Protein 7DVR (pdb70)

Nearest PDB structures (foldseek):
  7dvr-assembly1_A-2  TM=1.007E+00  e=1.421E-24  Streptococcus agalactiae NEM316
  7dvt-assembly1_A  TM=1.001E+00  e=1.467E-23  Streptococcus agalactiae NEM316
  7dvs-assembly1_B  TM=8.324E-01  e=2.933E-20  Streptococcus agalactiae
  7dvs-assembly2_C  TM=9.451E-01  e=3.632E-17  Streptococcus agalactiae
  4ld5-assembly1_A  TM=6.103E-01  e=3.915E-07  Staphylococcus aureus

B-factor: mean 53.98, std 13.04, range [33.13, 118.55]

Foldseek 3Di:
DPPVVVVVVVVVVVVVVVCQVLCVVLVLPPLPPLLVVVLLVCLVCVVDWAWLVNSCVVVVHDSVVSVVVVVVCVVVVQWDWDADPVDRVTIIIHGDPVVNVSNVSVVVSVVVVCCVVCPPHDPVNVVVVVVVVVVVCCVPQPVNPPD

Solvent-accessible surface area: 11282 Å² total; per-residue (Å²): 203,142,81,86,119,119,108,54,152,114,122,92,92,108,85,106,128,77,52,70,170,32,4,95,144,75,87,0,69,99,0,59,39,71,10,0,99,0,0,18,64,19,83,120,69,110,107,138,85,4,9,28,133,49,0,31,102,50,36,165,54,64,149,72,78,0,51,88,5,3,120,113,0,73,150,52,27,5,4,38,42,73,44,14,194,133,60,157,202,52,67,64,2,90,26,40,140,74,0,100,81,22,0,56,57,12,67,86,1,64,110,98,10,86,79,70,68,79,76,84,79,76,187,102,87,55,126,60,75,140,127,76,104,155,64,100,29,98,97,155,32,136,170,102,71,123,139

Structure (mmCIF, N/CA/C/O backbone):
data_7DVR
#
_entry.id   7DVR
#
_cell.length_a   68.899
_cell.length_b   32.149
_cell.length_c   76.654
_cell.angle_alpha   90.000
_cell.angle_beta   95.070
_cell.angle_gamma   90.000
#
_symmetry.space_group_name_H-M   'C 1 2 1'
#
loop_
_entity.id
_entity.type
_entity.pdbx_description
1 polymer 'HTH marR-type domain-containing protein'
2 non-polymer 'PROTOPORPHYRIN IX CONTAINING FE'
3 non-polymer 'COBALT (II) ION'
4 water water
#
loop_
_atom_site.group_PDB
_atom_site.id
_atom_site.type_symbol
_atom_site.label_atom_id
_atom_site.label_alt_id
_atom_site.label_comp_id
_atom_site.label_asym_id
_atom_site.label_entity_id
_atom_site.label_seq_id
_atom_site.pdbx_PDB_ins_code
_atom_site.Cartn_x
_atom_site.Cartn_y
_atom_site.Cartn_z
_atom_site.occupancy
_atom_site.B_iso_or_equiv
_atom_site.auth_seq_id
_atom_site.auth_comp_id
_atom_site.auth_asym_id
_atom_site.auth_atom_id
_atom_site.pdbx_PDB_model_num
ATOM 1 N N . MET A 1 1 ? 27.158 15.544 88.685 1.00 55.52 1 MET A N 1
ATOM 2 C CA . MET A 1 1 ? 25.833 15.229 89.114 1.00 56.28 1 MET A CA 1
ATOM 3 C C . MET A 1 1 ? 25.740 13.728 89.431 1.00 52.79 1 MET A C 1
ATOM 4 O O . MET A 1 1 ? 26.385 12.882 88.773 1.00 49.87 1 MET A O 1
ATOM 9 N N . GLU A 1 2 ? 24.856 13.397 90.348 1.00 56.42 2 GLU A N 1
ATOM 10 C CA . GLU A 1 2 ? 24.654 11.997 90.763 1.00 57.49 2 GLU A CA 1
ATOM 11 C C . GLU A 1 2 ? 24.407 11.096 89.542 1.00 53.66 2 GLU A C 1
ATOM 12 O O . GLU A 1 2 ? 23.747 11.503 88.603 1.00 50.22 2 GLU A O 1
ATOM 18 N N . ASN A 1 3 ? 24.930 9.879 89.589 1.00 50.96 3 ASN A N 1
ATOM 19 C CA . ASN A 1 3 ? 24.736 8.842 88.541 1.00 49.73 3 ASN A CA 1
ATOM 20 C C . ASN A 1 3 ? 25.087 9.425 87.168 1.00 47.27 3 ASN A C 1
ATOM 21 O O . ASN A 1 3 ? 24.290 9.410 86.232 1.00 42.97 3 ASN A O 1
ATOM 26 N N . PRO A 1 4 ? 26.317 9.954 87.041 1.00 45.35 4 PRO A N 1
ATOM 27 C CA . PRO A 1 4 ? 26.828 10.582 85.816 1.00 45.33 4 PRO A CA 1
ATOM 28 C C . PRO A 1 4 ? 26.851 9.686 84.572 1.00 42.55 4 PRO A C 1
ATOM 29 O O . PRO A 1 4 ? 26.406 10.099 83.496 1.00 41.61 4 PRO A O 1
ATOM 33 N N . LEU A 1 5 ? 27.326 8.449 84.760 1.00 42.26 5 LEU A N 1
ATOM 34 C CA . LEU A 1 5 ? 27.570 7.448 83.676 1.00 42.58 5 LEU A CA 1
ATOM 35 C C . LEU A 1 5 ? 26.216 6.899 83.177 1.00 43.10 5 LEU A C 1
ATOM 36 O O . LEU A 1 5 ? 25.994 6.750 81.924 1.00 40.85 5 LEU A O 1
ATOM 41 N N . GLN A 1 6 ? 25.305 6.633 84.106 1.00 44.18 6 GLN A N 1
ATOM 42 C CA . GLN A 1 6 ? 23.988 6.074 83.743 1.00 46.90 6 GLN A CA 1
AT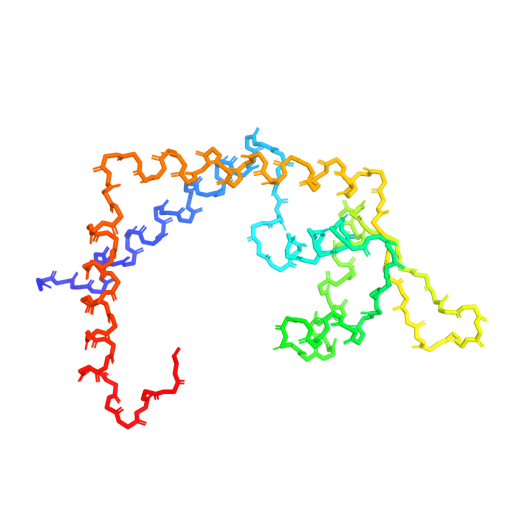OM 43 C C . GLN A 1 6 ? 23.235 7.149 82.962 1.00 44.42 6 GLN A C 1
ATOM 44 O O . GLN A 1 6 ? 22.704 6.848 81.932 1.00 44.28 6 GLN A O 1
ATOM 50 N N . LYS A 1 7 ? 23.256 8.395 83.411 1.00 42.65 7 LYS A N 1
ATOM 51 C CA . LYS A 1 7 ? 22.523 9.451 82.710 1.00 42.48 7 LYS A CA 1
ATOM 52 C C . LYS A 1 7 ? 23.084 9.669 81.312 1.00 39.49 7 LYS A C 1
ATOM 53 O O . LYS A 1 7 ? 22.300 9.734 80.366 1.00 39.90 7 LYS A O 1
ATOM 59 N N . ALA A 1 8 ? 24.415 9.723 81.169 1.00 38.45 8 ALA A N 1
ATOM 60 C CA . ALA A 1 8 ? 25.055 9.916 79.847 1.00 37.31 8 ALA A CA 1
ATOM 61 C C . ALA A 1 8 ? 24.710 8.752 78.919 1.00 35.97 8 ALA A C 1
ATOM 62 O O . ALA A 1 8 ? 24.416 8.960 77.733 1.00 36.81 8 ALA A O 1
ATOM 64 N N . ARG A 1 9 ? 24.760 7.545 79.416 1.00 37.11 9 ARG A N 1
ATOM 65 C CA A ARG A 1 9 ? 24.504 6.353 78.566 0.70 36.97 9 ARG A CA 1
ATOM 66 C CA B ARG A 1 9 ? 24.524 6.344 78.567 0.30 38.31 9 ARG A CA 1
ATOM 67 C C . ARG A 1 9 ? 23.049 6.287 78.117 1.00 39.42 9 ARG A C 1
ATOM 68 O O . ARG A 1 9 ? 22.811 5.962 76.932 1.00 41.12 9 ARG A O 1
ATOM 83 N N . ILE A 1 10 ? 22.121 6.560 79.032 1.00 40.57 10 ILE A N 1
ATOM 84 C CA . ILE A 1 10 ? 20.667 6.668 78.700 1.00 45.04 10 ILE A CA 1
ATOM 85 C C . ILE A 1 10 ? 20.489 7.683 77.560 1.00 45.28 10 ILE A C 1
ATOM 86 O O . ILE A 1 10 ? 19.783 7.387 76.582 1.00 49.99 10 ILE A O 1
ATOM 91 N N . LEU A 1 11 ? 21.142 8.819 77.596 1.00 42.93 11 LEU A N 1
ATOM 92 C CA . LEU A 1 11 ? 21.043 9.793 76.477 1.00 44.74 11 LEU A CA 1
ATOM 93 C C . LEU A 1 11 ? 21.630 9.253 75.154 1.00 43.61 11 LEU A C 1
ATOM 94 O O . LEU A 1 11 ? 21.057 9.464 74.067 1.00 42.85 11 LEU A O 1
ATOM 99 N N . VAL A 1 12 ? 22.829 8.687 75.161 1.00 39.55 12 VAL A N 1
ATOM 100 C CA . VAL A 1 12 ? 23.412 8.173 73.897 1.00 38.87 12 VAL A CA 1
ATOM 101 C C . VAL A 1 12 ? 22.523 7.034 73.322 1.00 38.01 12 VAL A C 1
ATOM 102 O O . VAL A 1 12 ? 22.247 6.994 72.067 1.00 38.32 12 VAL A O 1
ATOM 106 N N . ASN A 1 13 ? 21.998 6.164 74.180 1.00 42.93 13 ASN A N 1
ATOM 107 C CA . ASN A 1 13 ? 21.127 5.036 73.733 1.00 44.37 13 ASN A CA 1
ATOM 108 C C . ASN A 1 13 ? 19.899 5.601 73.027 1.00 47.72 13 ASN A C 1
ATOM 109 O O . ASN A 1 13 ? 19.509 5.014 71.995 1.00 47.31 13 ASN A O 1
ATOM 114 N N . GLN A 1 14 ? 19.375 6.735 73.523 1.00 49.11 14 GLN A N 1
ATOM 115 C CA . GLN A 1 14 ? 18.171 7.427 73.000 1.00 51.19 14 GLN A CA 1
ATOM 116 C C . GLN A 1 14 ? 18.512 7.947 71.631 1.00 48.87 14 GLN A C 1
ATOM 117 O O . GLN A 1 14 ? 17.760 7.756 70.706 1.00 47.92 14 GLN A O 1
ATOM 123 N N . LEU A 1 15 ? 19.602 8.670 71.574 1.00 44.93 15 LEU A N 1
ATOM 124 C CA . LEU A 1 15 ? 20.091 9.182 70.311 1.00 42.49 15 LEU A CA 1
ATOM 125 C C . LEU A 1 15 ? 20.304 8.063 69.296 1.00 38.79 15 LEU A C 1
ATOM 126 O O . LEU A 1 15 ? 19.953 8.297 68.163 1.00 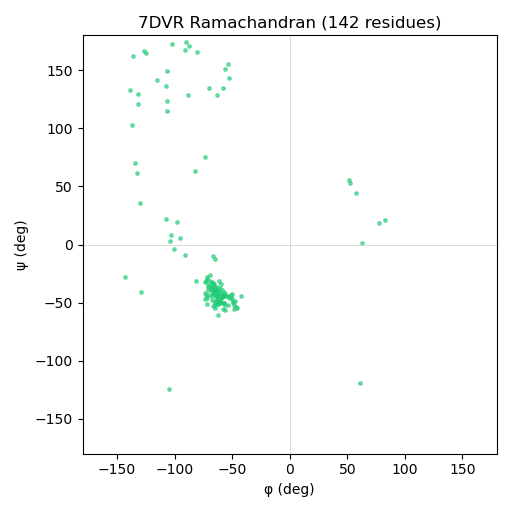37.66 15 LEU A O 1
ATOM 131 N N . GLU A 1 16 ? 20.892 6.938 69.671 1.00 38.34 16 GLU A N 1
ATOM 132 C CA . GLU A 1 16 ? 21.123 5.802 68.741 1.00 39.13 16 GLU A CA 1
ATOM 133 C C . GLU A 1 16 ? 19.783 5.335 68.150 1.00 40.83 16 GLU A C 1
ATOM 134 O O . GLU A 1 16 ? 19.667 5.122 66.944 1.00 38.59 16 GLU A O 1
ATOM 140 N N . LYS A 1 17 ? 18.787 5.255 69.016 1.00 40.32 17 LYS A N 1
ATOM 141 C CA . LYS A 1 17 ? 17.397 4.827 68.651 1.00 44.87 17 LYS A CA 1
ATOM 142 C C . LYS A 1 17 ? 16.789 5.826 67.663 1.00 41.11 17 LYS A C 1
ATOM 143 O O . LYS A 1 17 ? 16.154 5.408 66.687 1.00 41.48 17 LYS A O 1
ATOM 149 N N . TYR A 1 18 ? 16.960 7.111 67.926 1.00 40.28 18 TYR A N 1
ATOM 150 C CA . TYR A 1 18 ? 16.466 8.213 67.091 1.00 40.47 18 TYR A CA 1
ATOM 151 C C . TYR A 1 18 ? 17.060 8.167 65.690 1.00 36.31 18 TYR A C 1
ATOM 152 O O . TYR A 1 18 ? 16.409 8.230 64.676 1.00 35.70 18 TYR A O 1
ATOM 161 N N . LEU A 1 19 ? 18.387 8.034 65.648 1.00 34.34 19 LEU A N 1
ATOM 162 C CA . LEU A 1 19 ? 19.104 8.008 64.376 1.00 35.00 19 LEU A CA 1
ATOM 163 C C . LEU A 1 19 ? 1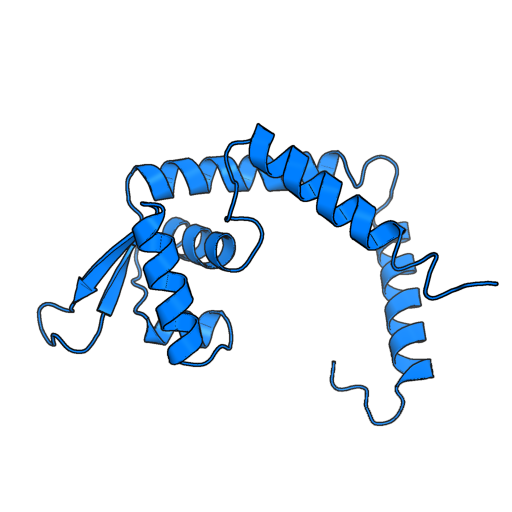8.730 6.813 63.562 1.00 34.46 19 LEU A C 1
ATOM 164 O O . LEU A 1 19 ? 18.556 6.941 62.378 1.00 37.53 19 LEU A O 1
ATOM 169 N N . ASP A 1 20 ? 18.579 5.687 64.194 1.00 37.35 20 ASP A N 1
ATOM 170 C CA . ASP A 1 20 ? 18.150 4.445 63.541 1.00 42.07 20 ASP A CA 1
ATOM 171 C C . ASP A 1 20 ? 16.743 4.593 62.964 1.00 42.48 20 ASP A C 1
ATOM 172 O O . ASP A 1 20 ? 16.568 4.266 61.830 1.00 40.49 20 ASP A O 1
ATOM 177 N N . ARG A 1 21 ? 15.816 5.106 63.741 1.00 42.33 21 ARG A N 1
ATOM 178 C CA . ARG A 1 21 ? 14.435 5.345 63.254 1.00 46.59 21 ARG A CA 1
ATOM 179 C C . ARG A 1 21 ? 14.398 6.353 62.105 1.00 43.45 21 ARG A C 1
ATOM 180 O O . ARG A 1 21 ? 13.791 6.010 61.103 1.00 43.16 21 ARG A O 1
ATOM 188 N N . TYR A 1 22 ? 15.045 7.514 62.243 1.00 41.87 22 TYR A N 1
ATOM 189 C CA . TYR A 1 22 ? 15.169 8.575 61.208 1.00 43.82 22 TYR A CA 1
ATOM 190 C C . TYR A 1 22 ? 15.802 7.974 59.940 1.00 42.98 22 TYR A C 1
ATOM 191 O O . TYR A 1 22 ? 15.291 8.176 58.860 1.00 43.03 22 TYR A O 1
ATOM 200 N N . ALA A 1 23 ? 16.930 7.252 60.060 1.00 41.92 23 ALA A N 1
ATOM 201 C CA . ALA A 1 23 ? 17.608 6.652 58.882 1.00 41.07 23 ALA A CA 1
ATOM 202 C C . ALA A 1 23 ? 16.655 5.727 58.089 1.00 41.78 23 ALA A C 1
ATOM 203 O O . ALA A 1 23 ? 16.668 5.802 56.798 1.00 39.46 23 ALA A O 1
ATOM 205 N N . LYS A 1 24 ? 15.859 4.905 58.777 1.00 44.70 24 LYS A N 1
ATOM 206 C CA . LYS A 1 24 ? 14.930 3.922 58.134 1.00 48.77 24 LYS A CA 1
ATOM 207 C C . LYS A 1 24 ? 13.884 4.703 57.358 1.00 47.53 24 LYS A C 1
ATOM 208 O O . LYS A 1 24 ? 13.496 4.276 56.246 1.00 45.09 24 LYS A O 1
ATOM 214 N N . GLU A 1 25 ? 13.466 5.833 57.913 1.00 48.91 25 GLU A N 1
ATOM 215 C CA . GLU A 1 25 ? 12.412 6.665 57.265 1.00 50.58 25 GLU A CA 1
ATOM 216 C C . GLU A 1 25 ? 12.882 7.296 55.964 1.00 50.11 25 GLU A C 1
ATOM 217 O O . GLU A 1 25 ? 12.056 7.492 55.017 1.00 47.55 25 GLU A O 1
ATOM 223 N N . TYR A 1 26 ? 14.166 7.611 55.900 1.00 43.93 26 TYR A N 1
ATOM 224 C CA . TYR A 1 26 ? 14.742 8.197 54.681 1.00 45.83 26 TYR A CA 1
ATOM 225 C C . TYR A 1 26 ? 15.372 7.073 53.821 1.00 41.46 26 TYR A C 1
ATOM 226 O O . TYR A 1 26 ? 15.903 7.365 52.769 1.00 44.45 26 TYR A O 1
ATOM 235 N N . ASP A 1 27 ? 15.235 5.804 54.192 1.00 41.83 27 ASP A N 1
ATOM 236 C CA . ASP A 1 27 ? 15.736 4.656 53.404 1.00 43.52 27 ASP A CA 1
ATOM 237 C C . 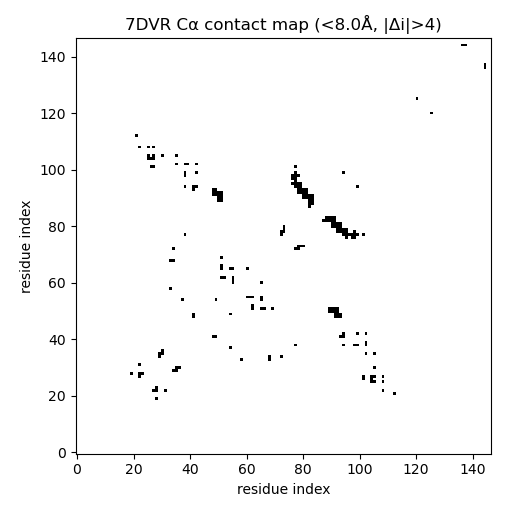ASP A 1 27 ? 17.252 4.842 53.212 1.00 43.03 27 ASP A C 1
ATOM 238 O O . ASP A 1 27 ? 17.746 4.630 52.094 1.00 43.67 27 ASP A O 1
ATOM 243 N N . VAL A 1 28 ? 17.943 5.210 54.274 1.00 42.99 28 VAL A N 1
ATOM 244 C CA . VAL A 1 28 ? 19.438 5.336 54.176 1.00 41.96 28 VAL A CA 1
ATOM 245 C C . VAL A 1 28 ? 20.014 4.569 55.326 1.00 44.28 28 VAL A C 1
ATOM 246 O O . VAL A 1 28 ? 21.078 4.954 55.909 1.00 43.77 28 VAL A O 1
ATOM 250 N N . GLU A 1 29 ? 19.338 3.478 55.636 1.00 46.52 29 GLU A N 1
ATOM 251 C CA . GLU A 1 29 ? 19.870 2.522 56.606 1.00 51.57 29 GLU A CA 1
ATOM 252 C C . GLU A 1 29 ? 21.290 2.127 56.144 1.00 53.58 29 GLU A C 1
ATOM 253 O O . GLU A 1 29 ? 21.603 2.234 54.966 1.00 52.57 29 GLU A O 1
ATOM 259 N N . HIS A 1 30 ? 22.096 1.696 57.096 1.00 56.62 30 HIS A N 1
ATOM 260 C CA . HIS A 1 30 ? 23.496 1.222 56.925 1.00 60.11 30 HIS A CA 1
ATOM 261 C C . HIS A 1 30 ? 24.391 2.335 56.398 1.00 59.91 30 HIS A C 1
ATOM 262 O O . HIS A 1 30 ? 25.562 2.055 56.179 1.00 62.68 30 HIS A O 1
ATOM 269 N N . LEU A 1 31 ? 23.894 3.536 56.173 1.00 49.28 31 LEU A N 1
ATOM 270 C CA . LEU A 1 31 ? 24.784 4.579 55.661 1.00 55.39 31 LEU A CA 1
ATOM 271 C C . LEU A 1 31 ? 25.237 5.510 56.771 1.00 61.96 31 LEU A C 1
ATOM 272 O O . LEU A 1 31 ? 26.125 6.355 56.490 1.00 63.94 31 LEU A O 1
ATOM 277 N N . ALA A 1 32 ? 24.743 5.331 57.983 1.00 62.73 32 ALA A N 1
ATOM 278 C CA . ALA A 1 32 ? 25.095 6.223 59.103 1.00 66.99 32 ALA A CA 1
ATOM 279 C C . ALA A 1 32 ? 26.593 6.210 59.359 1.00 67.22 32 ALA A C 1
ATOM 280 O O . ALA A 1 32 ? 27.062 7.264 59.722 1.00 75.60 32 ALA A O 1
ATOM 282 N N . GLY A 1 33 ? 27.316 5.102 59.174 1.00 64.58 33 GLY A N 1
ATOM 283 C CA . GLY A 1 33 ? 28.748 5.091 59.533 1.00 62.13 33 GLY A CA 1
ATOM 284 C C . GLY A 1 33 ? 29.731 5.152 58.359 1.00 66.00 33 GLY A C 1
ATOM 285 O O . GLY A 1 33 ? 29.830 6.128 57.619 1.00 66.31 33 GLY A O 1
ATOM 286 N N . PRO A 1 34 ? 30.623 4.156 58.307 1.00 56.68 34 PRO A N 1
ATOM 287 C CA . PRO A 1 34 ? 31.613 3.989 57.244 1.00 58.91 34 PRO A CA 1
ATOM 288 C C . PRO A 1 34 ? 31.098 3.781 55.810 1.00 52.28 34 PRO A C 1
ATOM 289 O O . PRO A 1 34 ? 31.788 4.152 54.878 1.00 49.86 34 PRO A O 1
ATOM 293 N N . GLN A 1 35 ? 29.947 3.159 55.640 1.00 50.21 35 GLN A N 1
ATOM 294 C CA . GLN A 1 35 ? 29.399 2.955 54.281 1.00 46.75 35 GLN A CA 1
ATOM 295 C C . GLN A 1 35 ? 29.071 4.321 53.695 1.00 46.98 35 GLN A C 1
ATOM 296 O O . GLN A 1 35 ? 29.532 4.596 52.591 1.00 43.66 35 GLN A O 1
ATOM 302 N N . GLY A 1 36 ? 28.342 5.153 54.438 1.00 45.36 36 GLY A N 1
ATOM 303 C CA . GLY A 1 36 ? 28.017 6.525 54.018 1.00 45.22 36 GLY A CA 1
ATOM 304 C C . GLY A 1 36 ? 29.236 7.277 53.574 1.00 47.13 36 GLY A C 1
ATOM 305 O O . GLY A 1 36 ? 29.183 7.993 52.571 1.00 46.63 36 GLY A O 1
ATOM 306 N N . HIS A 1 37 ? 30.278 7.197 54.363 1.00 44.72 37 HIS A N 1
ATOM 307 C CA . HIS A 1 37 ? 31.467 8.039 54.141 1.00 46.94 37 HIS A CA 1
ATOM 308 C C . HIS A 1 37 ? 32.025 7.711 52.764 1.00 46.12 37 HIS A C 1
ATOM 309 O O . HIS A 1 37 ? 32.338 8.627 52.009 1.00 47.34 37 HIS A O 1
ATOM 316 N N . LEU A 1 38 ? 32.173 6.430 52.489 1.00 45.40 38 LEU A N 1
ATOM 317 C CA . LEU A 1 38 ? 32.775 5.955 51.214 1.00 44.35 38 LEU A CA 1
ATOM 318 C C . LEU A 1 38 ? 31.808 6.252 50.044 1.00 41.27 38 LEU A C 1
ATOM 319 O O . LEU A 1 38 ? 32.235 6.555 48.978 1.00 37.88 38 LEU A O 1
ATOM 324 N N . VAL A 1 39 ? 30.495 6.184 50.221 1.00 37.53 39 VAL A N 1
ATOM 325 C CA . VAL A 1 39 ? 29.533 6.370 49.108 1.00 37.79 39 VAL A CA 1
ATOM 326 C C . VAL A 1 39 ? 29.582 7.826 48.733 1.00 39.39 39 VAL A C 1
ATOM 327 O O . VAL A 1 39 ? 29.631 8.153 47.565 1.00 38.93 39 VAL A O 1
ATOM 331 N N . MET A 1 40 ? 29.603 8.677 49.738 1.00 41.49 40 MET A N 1
ATOM 332 C CA . MET A 1 40 ? 29.626 10.119 49.460 1.00 43.77 40 MET A CA 1
ATOM 333 C C . MET A 1 40 ? 30.989 10.497 48.842 1.00 45.74 40 MET A C 1
ATOM 334 O O . MET A 1 40 ? 31.057 11.457 48.029 1.00 47.83 40 MET A O 1
ATOM 339 N N . HIS A 1 41 ? 32.064 9.794 49.217 1.00 47.51 41 HIS A N 1
ATOM 340 C CA . HIS A 1 41 ? 33.396 10.028 48.604 1.00 48.06 41 HIS A CA 1
ATOM 341 C C . HIS A 1 41 ? 33.353 9.662 47.120 1.00 45.48 41 HIS A C 1
ATOM 342 O O . HIS A 1 41 ? 33.668 10.554 46.267 1.00 49.78 41 HIS A O 1
ATOM 349 N N . LEU A 1 42 ? 32.939 8.438 46.805 1.00 42.71 42 LEU A N 1
ATOM 350 C CA . LEU A 1 42 ? 32.715 8.009 45.410 1.00 42.55 42 LEU A CA 1
ATOM 351 C C . LEU A 1 42 ? 31.855 9.030 44.675 1.00 42.35 42 LEU A C 1
ATOM 352 O O . LEU A 1 42 ? 32.212 9.443 43.557 1.00 40.41 42 LEU A O 1
ATOM 357 N N . TYR A 1 43 ? 30.734 9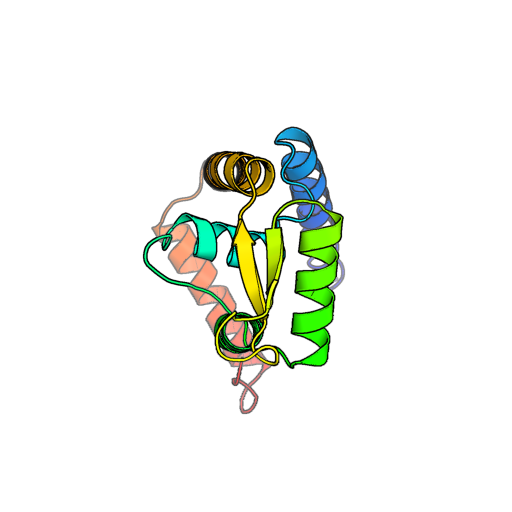.433 45.264 1.00 41.68 43 TYR A N 1
ATOM 358 C CA . TYR A 1 43 ? 29.723 10.231 44.531 1.00 45.67 43 TYR A CA 1
ATOM 359 C C . TYR A 1 43 ? 30.314 11.600 44.207 1.00 46.97 43 TYR A C 1
ATOM 360 O O . TYR A 1 43 ? 30.056 12.147 43.109 1.00 44.70 43 TYR A O 1
ATOM 369 N N . LYS A 1 44 ? 31.136 12.111 45.123 1.00 46.93 44 LYS A N 1
ATOM 370 C CA . LYS A 1 44 ? 31.571 13.528 45.030 1.00 50.33 44 LYS A CA 1
ATOM 371 C C . LYS A 1 44 ? 32.870 13.644 44.234 1.00 50.30 44 LYS A C 1
ATOM 372 O O . LYS A 1 44 ? 33.262 14.764 43.907 1.00 51.91 44 LYS A O 1
ATOM 378 N N . HIS A 1 45 ? 33.515 12.535 43.914 1.00 48.71 45 HIS A N 1
ATOM 379 C CA . HIS A 1 45 ? 34.766 12.539 43.109 1.00 50.97 45 HIS A CA 1
ATOM 380 C C . HIS A 1 45 ? 34.705 11.502 41.990 1.00 47.12 45 HIS A C 1
ATOM 381 O O . HIS A 1 45 ? 35.623 10.715 41.849 1.00 47.01 45 HIS A O 1
ATOM 388 N N . PRO A 1 46 ? 33.762 11.591 41.036 1.00 46.07 46 PRO A N 1
ATOM 389 C CA . PRO A 1 46 ? 33.617 10.587 39.972 1.00 43.79 46 PRO A CA 1
ATOM 390 C C . PRO A 1 46 ? 34.768 10.564 38.940 1.00 46.57 46 PRO A C 1
ATOM 391 O O . PRO A 1 46 ? 34.971 9.508 38.342 1.00 45.64 46 PRO A O 1
ATOM 395 N N . ASP A 1 47 ? 35.442 11.706 38.760 1.00 46.19 47 ASP A N 1
ATOM 396 C CA . ASP A 1 47 ? 36.781 11.887 38.105 1.00 51.16 47 ASP A CA 1
ATOM 397 C C . ASP A 1 47 ? 37.756 10.792 38.555 1.00 49.15 47 ASP A C 1
ATOM 398 O O . ASP A 1 47 ? 38.575 10.324 37.727 1.00 51.87 47 ASP A O 1
ATOM 403 N N . LYS A 1 48 ? 37.792 10.495 39.846 1.00 46.08 48 LYS A N 1
ATOM 404 C CA . LYS A 1 48 ? 38.828 9.674 40.505 1.00 50.84 48 LYS A CA 1
ATOM 405 C C . LYS A 1 48 ? 38.330 8.282 40.764 1.00 46.81 48 LYS A C 1
ATOM 406 O O . LYS A 1 48 ? 37.180 7.991 40.565 1.00 48.00 48 LYS A O 1
ATOM 412 N N . ASP A 1 49 ? 39.243 7.448 41.215 1.00 47.02 49 ASP A N 1
ATOM 413 C CA . ASP A 1 49 ? 38.856 6.068 41.548 1.00 46.40 49 ASP A CA 1
ATOM 414 C C . ASP A 1 49 ? 39.267 5.794 42.980 1.00 45.08 49 ASP A C 1
ATOM 415 O O . ASP A 1 49 ? 40.124 6.450 43.516 1.00 45.44 49 ASP A O 1
ATOM 420 N N . MET A 1 50 ? 38.715 4.733 43.504 1.00 44.05 50 MET A N 1
ATOM 421 C CA A MET A 1 50 ? 38.939 4.303 44.888 0.50 42.66 50 MET A CA 1
ATOM 422 C CA B MET A 1 50 ? 38.984 4.304 44.878 0.50 43.40 50 MET A CA 1
ATOM 423 C C . MET A 1 50 ? 39.177 2.801 44.879 1.00 41.89 50 MET A C 1
ATOM 424 O O . MET A 1 50 ? 38.300 2.088 44.547 1.00 42.87 50 MET A O 1
ATOM 433 N N . SER A 1 51 ? 40.365 2.409 45.280 1.00 45.00 51 SER A N 1
ATOM 434 C CA . SER A 1 51 ? 40.683 0.975 45.458 1.00 44.59 51 SER A CA 1
ATOM 435 C C . SER A 1 51 ? 40.325 0.625 46.920 1.00 43.91 51 SER A C 1
ATOM 436 O O . SER A 1 51 ? 40.135 1.523 47.790 1.00 44.89 51 SER A O 1
ATOM 439 N N . ILE A 1 52 ? 40.437 -0.652 47.245 1.00 47.20 52 ILE A N 1
ATOM 440 C CA . ILE A 1 52 ? 40.274 -1.052 48.662 1.00 48.69 52 ILE A CA 1
ATOM 441 C C . ILE A 1 52 ? 41.389 -0.421 49.480 1.00 49.24 52 ILE A C 1
ATOM 442 O O . ILE A 1 52 ? 41.126 0.098 50.546 1.00 49.53 52 ILE A O 1
ATOM 447 N N . LYS A 1 53 ? 42.589 -0.382 48.925 1.00 49.05 53 LYS A N 1
ATOM 448 C CA . LYS A 1 53 ? 43.699 0.304 49.584 1.00 50.39 53 LYS A CA 1
ATOM 449 C C . LYS A 1 53 ? 43.317 1.763 49.807 1.00 49.03 53 LYS A C 1
ATOM 450 O O . LYS A 1 53 ? 43.649 2.269 50.831 1.00 48.74 53 LYS A O 1
ATOM 456 N N . ASP A 1 54 ? 42.721 2.451 48.842 1.00 48.78 54 ASP A N 1
ATOM 457 C CA . ASP A 1 54 ? 42.361 3.868 49.086 1.00 49.79 54 ASP A CA 1
ATOM 458 C C . ASP A 1 54 ? 41.361 3.895 50.231 1.00 53.40 54 ASP A C 1
ATOM 459 O O . ASP A 1 54 ? 41.443 4.815 51.088 1.00 53.08 54 ASP A O 1
ATOM 464 N N . ALA A 1 55 ? 40.416 2.945 50.243 1.00 53.67 55 ALA A N 1
ATOM 465 C CA . ALA A 1 55 ? 39.387 2.924 51.311 1.00 56.88 55 ALA A CA 1
ATOM 466 C C . ALA A 1 55 ? 40.059 2.863 52.699 1.00 57.28 55 ALA A C 1
ATOM 467 O O . ALA A 1 55 ? 39.748 3.722 53.555 1.00 54.94 55 ALA A O 1
ATOM 469 N N . GLU A 1 56 ? 40.972 1.906 52.911 1.00 58.44 56 GLU A N 1
ATOM 470 C CA . GLU A 1 56 ? 41.784 1.794 54.165 1.00 58.62 56 GLU A CA 1
ATOM 471 C C . GLU A 1 56 ? 42.364 3.158 54.554 1.00 60.81 56 GLU A C 1
ATOM 472 O O . GLU A 1 56 ? 42.220 3.592 55.708 1.00 64.00 56 GLU A O 1
ATOM 478 N N . GLU A 1 57 ? 43.068 3.806 53.631 1.00 59.14 57 GLU A N 1
ATOM 479 C CA . GLU A 1 57 ? 43.736 5.073 53.971 1.00 60.68 57 GLU A CA 1
ATOM 480 C C . GLU A 1 57 ? 42.696 6.101 54.342 1.00 58.38 57 GLU A C 1
ATOM 481 O O . GLU A 1 57 ? 42.935 6.785 55.292 1.00 58.60 57 GLU A O 1
ATOM 487 N N . ILE A 1 58 ? 41.618 6.215 53.575 1.00 58.29 58 ILE A N 1
ATOM 488 C CA . ILE A 1 58 ? 40.584 7.272 53.785 1.00 59.92 58 ILE A CA 1
ATOM 489 C C . ILE A 1 58 ? 39.911 7.107 55.146 1.00 61.79 58 ILE A C 1
ATOM 490 O O . ILE A 1 58 ? 39.553 8.135 55.751 1.00 64.81 58 ILE A O 1
ATOM 495 N N . LEU A 1 59 ? 39.697 5.874 55.603 1.00 61.85 59 LEU A N 1
ATOM 496 C CA . LEU A 1 59 ? 38.999 5.631 56.900 1.00 62.77 59 LEU A CA 1
ATOM 497 C C . LEU A 1 59 ? 39.961 5.235 58.031 1.00 64.65 59 LEU A C 1
ATOM 498 O O . LEU A 1 59 ? 39.481 4.882 59.116 1.00 66.35 59 LEU A O 1
ATOM 503 N N . HIS A 1 60 ? 41.262 5.209 57.782 1.00 64.26 60 HIS A N 1
ATOM 504 C CA . HIS A 1 60 ? 42.276 4.818 58.795 1.00 68.73 60 HIS A CA 1
ATOM 505 C C . HIS A 1 60 ? 41.918 3.467 59.421 1.00 65.92 60 HIS A C 1
ATOM 506 O O . HIS A 1 60 ? 41.912 3.344 60.650 1.00 66.15 60 HIS A O 1
ATOM 513 N N . ILE A 1 61 ? 41.693 2.461 58.600 1.00 63.69 61 ILE A N 1
ATOM 514 C CA . ILE A 1 61 ? 41.379 1.093 59.080 1.00 62.24 61 ILE A CA 1
ATOM 515 C C . ILE A 1 61 ? 42.334 0.104 58.435 1.00 60.93 61 ILE A C 1
ATOM 516 O O . ILE A 1 61 ? 43.003 0.431 57.445 1.00 66.09 61 ILE A O 1
ATOM 521 N N . SER A 1 62 ? 42.359 -1.100 58.973 1.00 60.84 62 SER A N 1
ATOM 522 C CA . SER A 1 62 ? 43.247 -2.191 58.514 1.00 59.78 62 SER A CA 1
ATOM 523 C C . SER A 1 62 ? 42.620 -2.825 57.289 1.00 56.84 62 SER A C 1
ATOM 524 O O . SER A 1 62 ? 41.413 -2.672 57.045 1.00 56.85 62 SER A O 1
ATOM 527 N N . LYS A 1 63 ? 43.430 -3.601 56.613 1.00 57.02 63 LYS A N 1
ATOM 528 C CA . LYS A 1 63 ? 43.048 -4.259 55.351 1.00 58.84 63 LYS A CA 1
ATOM 529 C C . LYS A 1 63 ? 41.807 -5.135 55.577 1.00 53.79 63 LYS A C 1
ATOM 530 O O . LYS A 1 63 ? 40.846 -4.998 54.830 1.00 53.14 63 LYS A O 1
ATOM 536 N N . SER A 1 64 ? 41.849 -5.982 56.590 1.00 55.26 64 SER A N 1
ATOM 537 C CA . SER A 1 64 ? 40.814 -6.983 56.946 1.00 57.13 64 SER A CA 1
ATOM 538 C C . SER A 1 64 ? 39.455 -6.305 57.181 1.00 54.37 64 SER A C 1
ATOM 539 O O . SER A 1 64 ? 38.423 -6.852 56.810 1.00 57.74 64 SER A O 1
ATOM 542 N N . VAL A 1 65 ? 39.457 -5.161 57.847 1.00 53.02 65 VAL A N 1
ATOM 543 C CA . VAL A 1 65 ? 38.221 -4.412 58.204 1.00 53.30 65 VAL A CA 1
ATOM 544 C C . VAL A 1 65 ? 37.700 -3.824 56.889 1.00 50.79 65 VAL A C 1
ATOM 545 O O . VAL A 1 65 ? 36.498 -4.063 56.547 1.00 49.51 65 VAL A O 1
ATOM 549 N N . ALA A 1 66 ? 38.589 -3.129 56.144 1.00 50.77 66 ALA A N 1
ATOM 550 C CA . ALA A 1 66 ? 38.275 -2.476 54.847 1.00 48.95 66 ALA A CA 1
ATOM 551 C C . ALA A 1 66 ? 37.596 -3.484 53.949 1.00 49.95 66 ALA A C 1
ATOM 552 O O . ALA A 1 66 ? 36.651 -3.145 53.221 1.00 49.97 66 ALA A O 1
ATOM 554 N N . SER A 1 67 ? 38.145 -4.678 53.958 1.00 51.51 67 SER A N 1
ATOM 555 C CA . SER A 1 67 ? 37.682 -5.773 53.106 1.00 54.83 67 SER A CA 1
ATOM 556 C C . SER A 1 67 ? 36.279 -6.212 53.560 1.00 55.00 67 SER A C 1
ATOM 557 O O . SER A 1 67 ? 35.410 -6.604 52.710 1.00 51.82 67 SER A O 1
ATOM 560 N N . ASN A 1 68 ? 36.046 -6.204 54.869 1.00 55.80 68 ASN A N 1
ATOM 561 C CA . ASN A 1 68 ? 34.724 -6.656 55.362 1.00 56.80 68 ASN A CA 1
ATOM 562 C C . ASN A 1 68 ? 33.727 -5.579 54.999 1.00 52.22 68 ASN A C 1
ATOM 563 O O . ASN A 1 68 ? 32.629 -5.920 54.550 1.00 51.75 68 ASN A O 1
ATOM 568 N N . LEU A 1 69 ? 34.100 -4.334 55.256 1.00 49.72 69 LEU A N 1
ATOM 569 C CA . LEU A 1 69 ? 33.257 -3.175 54.916 1.00 51.62 69 LEU A CA 1
ATOM 570 C C . LEU A 1 69 ? 32.854 -3.202 53.447 1.00 50.59 69 LEU A C 1
ATOM 571 O O . LEU A 1 69 ? 31.659 -3.039 53.204 1.00 47.51 69 LEU A O 1
ATOM 576 N N . VAL A 1 70 ? 33.784 -3.341 52.492 1.00 46.13 70 VAL A N 1
ATOM 577 C CA . VAL A 1 70 ? 33.396 -3.180 51.054 1.00 47.16 70 VAL A CA 1
ATOM 578 C C . VAL A 1 70 ? 32.567 -4.382 50.593 1.00 48.14 70 VAL A C 1
ATOM 579 O O . VAL A 1 70 ? 31.667 -4.210 49.733 1.00 46.30 70 VAL A O 1
ATOM 583 N N . LYS A 1 71 ? 32.774 -5.540 51.203 1.00 52.73 71 LYS A N 1
ATOM 584 C CA . LYS A 1 71 ? 32.023 -6.759 50.816 1.00 57.29 71 LYS A CA 1
ATOM 585 C C . LYS A 1 71 ? 30.541 -6.597 51.205 1.00 55.71 71 LYS A C 1
ATOM 586 O O . LYS A 1 71 ? 29.647 -7.073 50.439 1.00 52.84 71 LYS A O 1
ATOM 592 N N . ARG A 1 72 ? 30.311 -5.964 52.354 1.00 53.56 72 ARG A N 1
ATOM 593 C CA . ARG A 1 72 ? 28.955 -5.630 52.864 1.00 53.94 72 ARG A CA 1
ATOM 594 C C . ARG A 1 72 ? 28.338 -4.477 52.073 1.00 50.14 72 ARG A C 1
ATOM 595 O O . ARG A 1 72 ? 27.130 -4.445 51.909 1.00 50.59 72 ARG A O 1
ATOM 603 N N . MET A 1 73 ? 29.133 -3.538 51.579 1.00 47.62 73 MET A N 1
ATOM 604 C CA . MET A 1 73 ? 28.599 -2.469 50.705 1.00 48.56 73 MET A CA 1
ATOM 605 C C . MET A 1 73 ? 28.109 -3.099 49.404 1.00 46.91 73 MET A C 1
ATOM 606 O O . MET A 1 73 ? 27.039 -2.752 48.968 1.00 49.37 73 MET A O 1
ATOM 611 N N . GLU A 1 74 ? 28.861 -4.050 48.864 1.00 47.83 74 GLU A N 1
ATOM 612 C CA . GLU A 1 74 ? 28.510 -4.822 47.650 1.00 49.98 74 GLU A CA 1
ATOM 613 C C . GLU A 1 74 ? 27.231 -5.619 47.930 1.00 52.62 74 GLU A C 1
ATOM 614 O O . GLU A 1 74 ? 26.308 -5.510 47.112 1.00 52.01 74 GLU A O 1
ATOM 620 N N . LYS A 1 75 ? 27.204 -6.373 49.027 1.00 53.83 75 LYS A N 1
ATOM 621 C CA . LYS A 1 75 ? 25.993 -7.137 49.497 1.00 60.28 75 LYS A CA 1
ATOM 622 C C . LYS A 1 75 ? 24.774 -6.236 49.473 1.00 56.78 75 LYS A C 1
ATOM 623 O O . LYS A 1 75 ? 23.729 -6.615 48.914 1.00 58.99 75 LYS A O 1
ATOM 629 N N . ASN A 1 76 ? 24.890 -5.051 50.036 1.00 52.09 76 ASN A N 1
ATOM 630 C CA . ASN A 1 76 ? 23.822 -4.032 49.978 1.00 50.86 76 ASN A CA 1
ATOM 631 C C . ASN A 1 76 ? 23.529 -3.449 48.5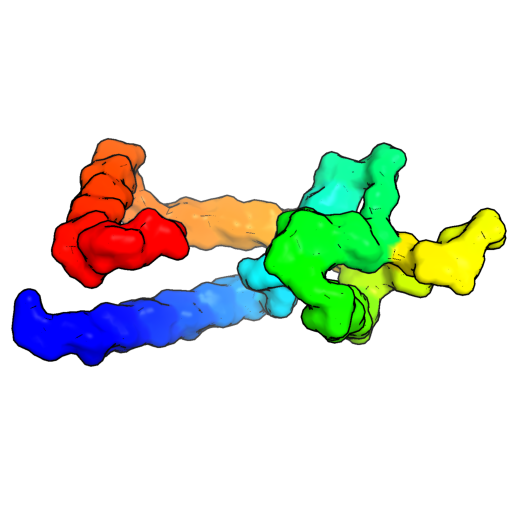80 1.00 50.01 76 ASN A C 1
ATOM 632 O O . ASN A 1 76 ? 22.508 -2.687 48.505 1.00 48.84 76 ASN A O 1
ATOM 637 N N . GLY A 1 77 ? 24.354 -3.715 47.543 1.00 50.25 77 GLY A N 1
ATOM 638 C CA . GLY A 1 77 ? 24.114 -3.195 46.185 1.00 46.52 77 GLY A CA 1
ATOM 639 C C . GLY A 1 77 ? 24.495 -1.737 46.029 1.00 42.34 77 GLY A C 1
ATOM 640 O O . GLY A 1 77 ? 24.109 -1.145 45.029 1.00 41.21 77 GLY A O 1
ATOM 641 N N . PHE A 1 78 ? 25.317 -1.178 46.929 1.00 42.43 78 PHE A N 1
ATOM 642 C CA . PHE A 1 78 ? 25.750 0.250 46.784 1.00 40.30 78 PHE A CA 1
ATOM 643 C C . PHE A 1 78 ? 26.897 0.379 45.794 1.00 39.40 78 PHE A C 1
ATOM 644 O O . PHE A 1 78 ? 27.020 1.414 45.154 1.00 39.16 78 PHE A O 1
ATOM 652 N N . ILE A 1 79 ? 27.729 -0.656 45.719 1.00 39.62 79 ILE A N 1
ATOM 653 C CA . ILE A 1 79 ? 28.949 -0.610 44.875 1.00 39.06 79 ILE A CA 1
ATOM 654 C C . ILE A 1 79 ? 29.120 -1.899 44.098 1.00 41.81 79 ILE A C 1
ATOM 655 O O . ILE A 1 79 ? 28.562 -2.886 44.532 1.00 43.79 79 ILE A O 1
ATOM 660 N N . ALA A 1 80 ? 29.943 -1.884 43.035 1.00 42.35 80 ALA A N 1
ATOM 661 C CA . ALA A 1 80 ? 30.493 -3.083 42.375 1.00 40.26 80 ALA A CA 1
ATOM 662 C C . ALA A 1 80 ? 32.021 -3.061 42.567 1.00 40.55 80 ALA A C 1
ATOM 663 O O . ALA A 1 80 ? 32.658 -1.980 42.659 1.00 37.69 80 ALA A O 1
ATOM 665 N N . ILE A 1 81 ? 32.583 -4.233 42.796 1.00 40.17 81 ILE A N 1
ATOM 666 C CA . ILE A 1 81 ? 34.029 -4.415 43.124 1.00 43.16 81 ILE A CA 1
ATOM 667 C C . ILE A 1 81 ? 34.625 -5.007 41.858 1.00 43.62 81 ILE A C 1
ATOM 668 O O . ILE A 1 81 ? 34.292 -6.176 41.578 1.00 42.67 81 ILE A O 1
ATOM 673 N N . VAL A 1 82 ? 35.513 -4.325 41.155 1.00 45.64 82 VAL A N 1
ATOM 674 C CA . VAL A 1 82 ? 35.995 -4.900 39.870 1.00 44.35 82 VAL A CA 1
ATOM 675 C C . VAL A 1 82 ? 37.512 -4.803 39.869 1.00 46.18 82 VAL A C 1
ATOM 676 O O . VAL A 1 82 ? 38.085 -3.729 40.045 1.00 42.66 82 VAL A O 1
ATOM 680 N N . PRO A 1 83 ? 38.234 -5.915 39.759 1.00 44.31 83 PRO A N 1
ATOM 681 C CA . PRO A 1 83 ? 39.712 -5.804 39.720 1.00 48.08 83 PRO A CA 1
ATOM 682 C C . PRO A 1 83 ? 40.253 -4.896 38.598 1.00 49.83 83 PRO A C 1
ATOM 683 O O . PRO A 1 83 ? 39.629 -4.829 37.520 1.00 55.08 83 PRO A O 1
ATOM 687 N N . SER A 1 84 ? 41.413 -4.263 38.813 1.00 55.19 84 SER A N 1
ATOM 688 C CA . SER A 1 84 ? 42.095 -3.419 37.800 1.00 54.37 84 SER A CA 1
ATOM 689 C C . SER A 1 84 ? 42.345 -4.291 36.572 1.00 56.11 84 SER A C 1
ATOM 690 O O . SER A 1 84 ? 42.766 -5.440 36.752 1.00 61.63 84 SER A O 1
ATOM 693 N N . LYS A 1 85 ? 42.060 -3.777 35.380 1.00 57.99 85 LYS A N 1
ATOM 694 C CA . LYS A 1 85 ? 42.219 -4.518 34.104 1.00 62.39 85 LYS A CA 1
ATOM 695 C C . LYS A 1 85 ? 43.709 -4.793 33.859 1.00 64.02 85 LYS A C 1
ATOM 696 O O . LYS A 1 85 ? 44.058 -5.859 33.345 1.00 64.62 85 LYS A O 1
ATOM 702 N N . THR A 1 86 ? 44.530 -3.811 34.176 1.00 64.47 86 THR A N 1
ATOM 703 C CA . THR A 1 86 ? 45.985 -3.834 33.930 1.00 66.39 86 THR A CA 1
ATOM 704 C C . THR A 1 86 ? 46.612 -4.799 34.931 1.00 67.34 86 THR A C 1
ATOM 705 O O . THR A 1 86 ? 47.481 -5.565 34.531 1.00 62.76 86 THR A O 1
ATOM 709 N N . ASP A 1 87 ? 46.178 -4.735 36.189 1.00 65.21 87 ASP A N 1
ATOM 710 C CA . ASP A 1 87 ? 46.739 -5.547 37.295 1.00 64.06 87 ASP A CA 1
ATOM 711 C C . ASP A 1 87 ? 45.623 -6.117 38.178 1.00 63.82 87 ASP A C 1
ATOM 712 O O . ASP A 1 87 ? 45.221 -5.415 39.097 1.00 62.37 87 ASP A O 1
ATOM 717 N N . LYS A 1 88 ? 45.272 -7.391 38.054 1.00 64.09 88 LYS A N 1
ATOM 718 C CA . LYS A 1 88 ? 44.152 -7.983 38.836 1.00 72.16 88 LYS A CA 1
ATOM 719 C C . LYS A 1 88 ? 44.598 -8.389 40.250 1.00 76.57 88 LYS A C 1
ATOM 720 O O . LYS A 1 88 ? 44.558 -9.595 40.548 1.00 80.03 88 LYS A O 1
ATOM 726 N N . ARG A 1 89 ? 45.014 -7.407 41.056 1.00 77.61 89 ARG A N 1
ATOM 727 C CA . ARG A 1 89 ? 45.492 -7.492 42.464 1.00 68.36 89 ARG A CA 1
ATOM 728 C C . ARG A 1 89 ? 44.975 -6.238 43.161 1.00 64.76 89 ARG A C 1
ATOM 729 O O . ARG A 1 89 ? 44.763 -6.272 44.384 1.00 63.80 89 ARG A O 1
ATOM 737 N N . VAL A 1 90 ? 44.794 -5.176 42.369 1.00 56.76 90 VAL A N 1
ATOM 738 C CA . VAL A 1 90 ? 44.174 -3.911 42.794 1.00 54.38 90 VAL A CA 1
ATOM 739 C C . VAL A 1 90 ? 42.661 -4.102 42.564 1.00 46.79 90 VAL A C 1
ATOM 740 O O . VAL A 1 90 ? 42.300 -4.564 41.455 1.00 45.14 90 VAL A O 1
ATOM 744 N N . LYS A 1 91 ? 41.868 -3.832 43.573 1.00 52.61 91 LYS A N 1
ATOM 745 C CA . LYS A 1 91 ? 40.396 -3.950 43.478 1.00 51.75 91 LYS A CA 1
ATOM 746 C C . LYS A 1 91 ? 39.859 -2.548 43.437 1.00 47.73 91 LYS A C 1
ATOM 747 O O . LYS A 1 91 ? 40.009 -1.859 44.456 1.00 51.44 91 LYS A O 1
ATOM 753 N N . TYR A 1 92 ? 39.092 -2.194 42.396 1.00 42.63 92 TYR A N 1
ATOM 754 C CA . TYR A 1 92 ? 38.487 -0.863 42.395 1.00 39.90 92 TYR A CA 1
ATOM 755 C C . TYR A 1 92 ? 36.960 -0.987 42.688 1.00 38.21 92 TYR A C 1
ATOM 756 O O . TYR A 1 92 ? 36.358 -2.041 42.430 1.00 43.02 92 TYR A O 1
ATOM 765 N N . LEU A 1 93 ? 36.420 0.050 43.324 1.00 40.05 93 LEU A N 1
ATOM 766 C CA . LEU A 1 93 ? 35.042 0.223 43.783 1.00 38.14 93 LEU A CA 1
ATOM 767 C C . LEU A 1 93 ? 34.299 1.234 42.904 1.00 37.08 93 LEU A C 1
ATOM 768 O O . LEU A 1 93 ? 34.800 2.395 42.758 1.00 34.73 93 LEU A O 1
ATOM 773 N N . TYR A 1 94 ? 33.043 0.920 42.529 1.00 36.45 94 TYR A N 1
ATOM 774 C CA . TYR A 1 94 ? 32.233 1.833 41.695 1.00 33.98 94 TYR A CA 1
ATOM 775 C C . TYR A 1 94 ? 30.825 1.830 42.224 1.00 33.92 94 TYR A C 1
ATOM 776 O O . TYR A 1 94 ? 30.317 0.776 42.589 1.00 34.69 94 TYR A O 1
ATOM 785 N N . LEU A 1 95 ? 30.334 3.019 42.362 1.00 33.40 95 LEU A N 1
ATOM 786 C CA . LEU A 1 95 ? 28.995 3.271 42.885 1.00 36.19 95 LEU A CA 1
ATOM 787 C C . LEU A 1 95 ? 28.029 2.778 41.798 1.00 34.70 95 LEU A C 1
ATOM 788 O O . LEU A 1 95 ? 28.164 3.036 40.579 1.00 33.13 95 LEU A O 1
ATOM 793 N N . THR A 1 96 ? 27.022 2.049 42.235 1.00 35.86 96 THR A N 1
ATOM 794 C CA . THR A 1 96 ? 25.903 1.602 41.351 1.00 36.56 96 THR A CA 1
ATOM 795 C C . THR A 1 96 ? 24.768 2.644 41.273 1.00 38.15 96 THR A C 1
ATOM 796 O O . THR A 1 96 ? 24.838 3.679 41.927 1.00 37.52 96 THR A O 1
ATOM 800 N N . HIS A 1 97 ? 23.806 2.431 40.352 1.00 36.39 97 HIS A N 1
ATOM 801 C CA . HIS A 1 97 ? 22.618 3.302 40.229 1.00 39.82 97 HIS A CA 1
ATOM 802 C C . HIS A 1 97 ? 22.013 3.460 41.612 1.00 37.49 97 HIS A C 1
ATOM 803 O O . HIS A 1 97 ? 21.738 4.585 42.013 1.00 37.98 97 HIS A O 1
ATOM 810 N N . LEU A 1 98 ? 21.956 2.354 42.324 1.00 37.30 98 LEU A N 1
ATOM 811 C CA . LEU A 1 98 ? 21.334 2.307 43.678 1.00 40.18 98 LEU A CA 1
ATOM 812 C C . LEU A 1 98 ? 22.229 3.039 44.672 1.00 39.09 98 LEU A C 1
ATOM 813 O O . LEU A 1 98 ? 21.710 3.770 45.517 1.00 39.17 98 LEU A O 1
ATOM 818 N N . GLY A 1 99 ? 23.536 2.946 44.484 1.00 35.50 99 GLY A N 1
ATOM 819 C CA . GLY A 1 99 ? 24.440 3.521 45.473 1.00 35.95 99 GLY A CA 1
ATOM 820 C C . GLY A 1 99 ? 24.300 5.006 45.235 1.00 36.56 99 GLY A C 1
ATOM 821 O O . GLY A 1 99 ? 24.461 5.757 46.133 1.00 40.28 99 GLY A O 1
ATOM 822 N N . LYS A 1 100 ? 24.038 5.426 44.011 1.00 36.69 100 LYS A N 1
ATOM 823 C CA . LYS A 1 100 ? 23.962 6.863 43.678 1.00 37.38 100 LYS A CA 1
ATOM 824 C C . LYS A 1 100 ? 22.637 7.508 44.229 1.00 39.99 100 LYS A C 1
ATOM 825 O O . LYS A 1 100 ? 22.609 8.676 44.772 1.00 41.92 100 LYS A O 1
ATOM 831 N N . GLN A 1 101 ? 21.532 6.852 44.004 1.00 42.40 101 GLN A N 1
ATOM 832 C CA . GLN A 1 101 ? 20.252 7.173 44.711 1.00 43.86 101 GLN A CA 1
ATOM 833 C C . GLN A 1 101 ? 20.469 7.294 46.236 1.00 46.23 101 GLN A C 1
ATOM 834 O O . GLN A 1 101 ? 20.055 8.362 46.855 1.00 48.63 101 GLN A O 1
ATOM 840 N N . LYS A 1 102 ? 21.025 6.249 46.865 1.00 42.08 102 LYS A N 1
ATOM 841 C CA . LYS A 1 102 ? 21.369 6.257 48.285 1.00 44.77 102 LYS A CA 1
ATOM 842 C C . LYS A 1 102 ? 22.185 7.478 48.602 1.00 43.88 102 LYS A C 1
ATOM 843 O O . LYS A 1 102 ? 22.002 8.000 49.660 1.00 43.41 102 LYS A O 1
ATOM 849 N N . ALA A 1 103 ? 23.199 7.843 47.786 1.00 43.75 103 ALA A N 1
ATOM 850 C CA . ALA A 1 103 ? 24.025 9.032 48.064 1.00 43.74 103 ALA A CA 1
ATOM 851 C C . ALA A 1 103 ? 23.182 10.319 48.114 1.00 44.78 103 ALA A C 1
ATOM 852 O O . ALA A 1 103 ? 23.436 11.173 48.986 1.00 46.22 103 ALA A O 1
ATOM 854 N N . THR A 1 104 ? 22.287 10.543 47.161 1.00 45.36 104 THR A N 1
ATOM 855 C CA . THR A 1 104 ? 21.530 11.812 47.103 1.00 46.64 104 THR A CA 1
ATOM 856 C C . THR A 1 104 ? 20.496 11.824 48.266 1.00 45.76 104 THR A C 1
ATOM 857 O O . THR A 1 104 ? 20.230 12.889 48.844 1.00 47.47 104 THR A O 1
ATOM 861 N N . GLN A 1 105 ? 20.036 10.651 48.651 1.00 43.11 105 GLN A N 1
ATOM 862 C CA . GLN A 1 105 ? 19.083 10.484 49.777 1.00 44.54 105 GLN A CA 1
ATOM 863 C C . GLN A 1 105 ? 19.824 10.770 51.075 1.00 43.87 105 GLN A C 1
ATOM 864 O O . GLN A 1 105 ? 19.264 11.315 51.991 1.00 39.97 105 GLN A O 1
ATOM 870 N N . PHE A 1 106 ? 21.083 10.382 51.170 1.00 41.36 106 PHE A N 1
ATOM 871 C CA . PHE A 1 106 ? 21.835 10.488 52.438 1.00 42.04 106 PHE A CA 1
ATOM 872 C C . PHE A 1 106 ? 22.115 11.951 52.716 1.00 42.17 106 PHE A C 1
ATOM 873 O O . PHE A 1 106 ? 22.077 12.371 53.883 1.00 41.62 106 PHE A O 1
ATOM 881 N N . GLU A 1 107 ? 22.438 12.689 51.664 1.00 44.21 107 GLU A N 1
ATOM 882 C CA . GLU A 1 107 ? 22.756 14.138 51.782 1.00 49.56 107 GLU A CA 1
ATOM 883 C C . GLU A 1 107 ? 21.545 14.901 52.353 1.00 49.32 107 GLU A C 1
ATOM 884 O O . GLU A 1 107 ? 21.754 15.777 53.227 1.00 50.12 107 GLU A O 1
ATOM 890 N N . ILE A 1 108 ? 20.357 14.624 51.808 1.00 49.81 108 ILE A N 1
ATOM 891 C CA . ILE A 1 108 ? 19.042 15.187 52.267 1.00 49.88 108 ILE A CA 1
ATOM 892 C C . ILE A 1 108 ? 18.873 14.848 53.736 1.00 46.90 108 ILE A C 1
ATOM 893 O O . ILE A 1 108 ? 18.698 15.727 54.541 1.00 50.37 108 ILE A O 1
ATOM 898 N N . PHE A 1 109 ? 18.936 13.563 54.064 1.00 44.36 109 PHE A N 1
ATOM 899 C CA . PHE A 1 109 ? 18.794 13.049 55.437 1.00 41.77 109 PHE A CA 1
ATOM 900 C C . PHE A 1 109 ? 19.686 13.815 56.407 1.00 42.01 109 PHE A C 1
ATOM 901 O O . PHE A 1 109 ? 19.211 14.245 57.436 1.00 39.93 109 PHE A O 1
ATOM 909 N N . LEU A 1 110 ? 20.964 13.975 56.085 1.00 42.06 110 LEU A N 1
ATOM 910 C CA . LEU A 1 110 ? 21.889 14.620 57.042 1.00 42.75 110 LEU A CA 1
ATOM 911 C C . LEU A 1 110 ? 21.458 16.070 57.216 1.00 43.84 110 LEU A C 1
ATOM 912 O O . LEU A 1 110 ? 21.580 16.585 58.364 1.00 42.42 110 LEU A O 1
ATOM 917 N N . GLU A 1 111 ? 20.993 16.699 56.139 1.00 46.10 111 GLU A N 1
ATOM 918 C CA . GLU A 1 111 ? 20.547 18.131 56.240 1.00 51.31 111 GLU A CA 1
ATOM 919 C C . GLU A 1 111 ? 19.324 18.232 57.164 1.00 47.45 111 GLU A C 1
ATOM 920 O O . GLU A 1 111 ? 19.373 19.016 58.148 1.00 46.86 111 GLU A O 1
ATOM 926 N N . LYS A 1 112 ? 18.291 17.420 56.908 1.00 48.33 112 LYS A N 1
ATOM 927 C CA . LYS A 1 112 ? 17.055 17.386 57.735 1.00 48.35 112 LYS A CA 1
ATOM 928 C C . LYS A 1 112 ? 17.360 16.994 59.174 1.00 44.91 112 LYS A C 1
ATOM 929 O O . LYS A 1 112 ? 16.770 17.583 60.131 1.00 41.38 112 LYS A O 1
ATOM 935 N N . LEU A 1 113 ? 18.237 16.004 59.346 1.00 41.66 113 LEU A N 1
ATOM 936 C CA . LEU A 1 113 ? 18.591 15.530 60.702 1.00 42.32 113 LEU A CA 1
ATOM 937 C C . LEU A 1 113 ? 19.161 16.671 61.544 1.00 40.57 113 LEU A C 1
ATOM 938 O O . LEU A 1 113 ? 18.697 16.858 62.633 1.00 39.94 113 LEU A O 1
ATOM 943 N N . HIS A 1 114 ? 20.204 17.313 61.057 1.00 43.09 114 HIS A N 1
ATOM 944 C CA . HIS A 1 114 ? 20.827 18.491 61.717 1.00 44.29 114 HIS A CA 1
ATOM 945 C C . HIS A 1 114 ? 19.812 19.622 61.920 1.00 45.68 114 HIS A C 1
ATOM 946 O O . HIS A 1 114 ? 19.697 20.040 63.082 1.00 45.16 114 HIS A O 1
ATOM 953 N N . SER A 1 115 ? 19.047 20.044 60.904 1.00 47.70 115 SER A N 1
ATOM 954 C CA . SER A 1 115 ? 17.940 21.036 61.096 1.00 50.28 115 SER A CA 1
ATOM 955 C C . SER A 1 115 ? 17.097 20.660 62.316 1.00 48.70 115 SER A C 1
ATOM 956 O O . SER A 1 115 ? 16.906 21.500 63.214 1.00 52.69 115 SER A O 1
ATOM 959 N N . THR A 1 116 ? 16.579 19.439 62.353 1.00 47.02 116 THR A N 1
ATOM 960 C CA . THR A 1 116 ? 15.756 18.943 63.472 1.00 46.04 116 THR A CA 1
ATOM 961 C C . THR A 1 116 ? 16.498 18.947 64.796 1.00 45.53 116 THR A C 1
ATOM 962 O O . THR A 1 116 ? 15.970 19.398 65.801 1.00 43.87 116 THR A O 1
ATOM 966 N N . MET A 1 117 ? 17.693 18.382 64.834 1.00 45.59 117 MET A N 1
ATOM 967 C CA A MET A 1 117 ? 18.415 18.229 66.107 0.70 46.72 117 MET A CA 1
ATOM 968 C CA B MET A 1 117 ? 18.455 18.210 66.106 0.30 46.49 117 MET A CA 1
ATOM 969 C C . MET A 1 117 ? 18.871 19.580 66.667 1.00 46.21 117 MET A C 1
ATOM 970 O O . MET A 1 117 ? 19.024 19.740 67.931 1.00 47.30 117 MET A O 1
ATOM 979 N N . LEU A 1 118 ? 19.179 20.489 65.758 1.00 48.54 118 LEU A N 1
ATOM 980 C CA . LEU A 1 118 ? 19.903 21.703 66.181 1.00 48.89 118 LEU A CA 1
ATOM 981 C C . LEU A 1 118 ? 18.926 22.864 66.238 1.00 51.47 118 LEU A C 1
ATOM 982 O O . LEU A 1 118 ? 19.382 24.000 66.464 1.00 49.71 118 LEU A O 1
ATOM 987 N N . ALA A 1 119 ? 17.635 22.603 66.087 1.00 50.90 119 ALA A N 1
ATOM 988 C CA . ALA A 1 119 ? 16.626 23.678 66.180 1.00 52.42 119 ALA A CA 1
ATOM 989 C C . ALA A 1 119 ? 16.653 24.258 67.592 1.00 51.74 119 ALA A C 1
ATOM 990 O O . ALA A 1 119 ? 16.570 23.505 68.580 1.00 52.02 119 ALA A O 1
ATOM 992 N N . GLY A 1 120 ? 16.754 25.579 67.681 1.00 51.98 120 GLY A N 1
ATOM 993 C CA . GLY A 1 120 ? 16.705 26.264 68.981 1.00 52.34 120 GLY A CA 1
ATOM 994 C C . GLY A 1 120 ? 18.043 26.262 69.673 1.00 50.30 120 GLY A C 1
ATOM 995 O O . GLY A 1 120 ? 18.077 26.509 70.888 1.00 52.36 120 GLY A O 1
ATOM 996 N N . ILE A 1 121 ? 19.117 26.078 68.904 1.00 50.99 121 ILE A N 1
ATOM 997 C CA . ILE A 1 121 ? 20.523 26.093 69.402 1.00 50.46 121 ILE A CA 1
ATOM 998 C C . ILE A 1 121 ? 21.405 26.987 68.504 1.00 51.65 121 ILE A C 1
ATOM 999 O O . ILE A 1 121 ? 21.473 26.753 67.296 1.00 51.08 121 ILE A O 1
ATOM 1004 N N . THR A 1 122 ? 22.173 27.925 69.066 1.00 52.52 122 THR A N 1
ATOM 1005 C CA . THR A 1 122 ? 22.962 28.911 68.274 1.00 51.66 122 THR A CA 1
ATOM 1006 C C . THR A 1 122 ? 24.363 28.383 67.982 1.00 53.12 122 THR A C 1
ATOM 1007 O O . THR A 1 122 ? 24.807 27.401 68.691 1.00 50.94 122 THR A O 1
ATOM 1011 N N . LYS A 1 123 ? 25.067 29.047 67.065 1.00 54.47 123 LYS A N 1
ATOM 1012 C CA . LYS A 1 123 ? 26.461 28.673 66.725 1.00 58.48 123 LYS A CA 1
ATOM 1013 C C . LYS A 1 123 ? 27.329 28.925 67.953 1.00 57.51 123 LYS A C 1
ATOM 1014 O O . LYS A 1 123 ? 28.301 28.173 68.127 1.00 56.25 123 LYS A O 1
ATOM 1020 N N . GLU A 1 124 ? 26.996 29.963 68.732 1.00 56.54 124 GLU A N 1
ATOM 1021 C CA . GLU A 1 124 ? 27.744 30.356 69.945 1.00 56.44 124 GLU A CA 1
ATOM 1022 C C . GLU A 1 124 ? 27.575 29.268 70.998 1.00 54.43 124 GLU A C 1
ATOM 1023 O O . GLU A 1 124 ? 28.572 28.860 71.602 1.00 51.77 124 GLU A O 1
ATOM 1029 N N . GLU A 1 125 ? 26.333 28.834 71.213 1.00 54.40 125 GLU A N 1
ATOM 1030 C CA . GLU A 1 125 ? 26.016 27.763 72.193 1.00 53.14 125 GLU A CA 1
ATOM 1031 C C . GLU A 1 125 ? 26.757 26.447 71.860 1.00 51.56 125 GLU A C 1
ATOM 1032 O O . GLU A 1 125 ? 27.237 25.746 72.808 1.00 48.93 125 GLU A O 1
ATOM 1038 N N . ILE A 1 126 ? 26.857 26.116 70.575 1.00 51.57 126 ILE A N 1
ATOM 1039 C CA . ILE A 1 126 ? 27.603 24.902 70.085 1.00 51.95 126 ILE A CA 1
ATOM 1040 C C . ILE A 1 126 ? 29.067 25.079 70.473 1.00 51.97 126 ILE A C 1
ATOM 1041 O O . ILE A 1 126 ? 29.650 24.166 71.084 1.00 49.92 126 ILE A O 1
ATOM 1046 N N . ARG A 1 127 ? 29.611 26.258 70.160 1.00 51.34 127 ARG A N 1
ATOM 1047 C CA . ARG A 1 127 ? 31.031 26.585 70.392 1.00 53.02 127 ARG A CA 1
ATOM 1048 C C . ARG A 1 127 ? 31.338 26.441 71.876 1.00 49.99 127 ARG A C 1
ATOM 1049 O O . ARG A 1 127 ? 32.385 25.879 72.204 1.00 51.89 127 ARG A O 1
ATOM 1057 N N . THR A 1 128 ? 30.432 26.944 72.714 1.00 46.21 128 THR A N 1
ATOM 1058 C CA . THR A 1 128 ? 30.523 26.907 74.191 1.00 44.60 128 THR A CA 1
ATOM 1059 C C . THR A 1 128 ? 30.523 25.441 74.648 1.00 44.24 128 THR A C 1
ATOM 1060 O O . THR A 1 128 ? 31.514 24.965 75.278 1.00 46.16 128 THR A O 1
ATOM 1064 N N . THR A 1 129 ? 29.444 24.751 74.319 1.00 42.84 129 THR A N 1
ATOM 1065 C CA . THR A 1 129 ? 29.325 23.311 74.618 1.00 42.48 129 THR A CA 1
ATOM 1066 C C . THR A 1 129 ? 30.575 22.531 74.195 1.00 45.40 129 THR A C 1
ATOM 1067 O O . THR A 1 129 ? 31.113 21.769 75.038 1.00 47.05 129 THR A O 1
ATOM 1071 N N . LYS A 1 130 ? 31.021 22.677 72.954 1.00 45.76 130 LYS A N 1
ATOM 1072 C CA . LYS A 1 130 ? 32.269 22.049 72.452 1.00 48.78 130 LYS A CA 1
ATOM 1073 C C . LYS A 1 130 ? 33.451 22.373 73.358 1.00 47.63 130 LYS A C 1
ATOM 1074 O O . LYS A 1 130 ? 34.249 21.488 73.657 1.00 48.05 130 LYS A O 1
ATOM 1080 N N . LYS A 1 131 ? 33.614 23.617 73.747 1.00 45.84 131 LYS A N 1
ATOM 1081 C CA . LYS A 1 131 ? 34.712 23.971 74.654 1.00 46.75 131 LYS A CA 1
ATOM 1082 C C . LYS A 1 131 ? 34.560 23.298 75.984 1.00 44.86 131 LYS A C 1
ATOM 1083 O O . LYS A 1 131 ? 35.574 22.969 76.581 1.00 47.19 131 LYS A O 1
ATOM 1089 N N . VAL A 1 132 ? 33.355 23.164 76.516 1.00 43.60 132 VAL A N 1
ATOM 1090 C CA . VAL A 1 132 ? 33.246 22.599 77.865 1.00 41.36 132 VAL A CA 1
ATOM 1091 C C . VAL A 1 132 ? 33.638 21.118 77.804 1.00 43.65 132 VAL A C 1
ATOM 1092 O O . VAL A 1 132 ? 34.341 20.657 78.691 1.00 43.17 132 VAL A O 1
ATOM 1096 N N . ILE A 1 133 ? 33.227 20.455 76.751 1.00 43.31 133 ILE A N 1
ATOM 1097 C CA . ILE A 1 133 ? 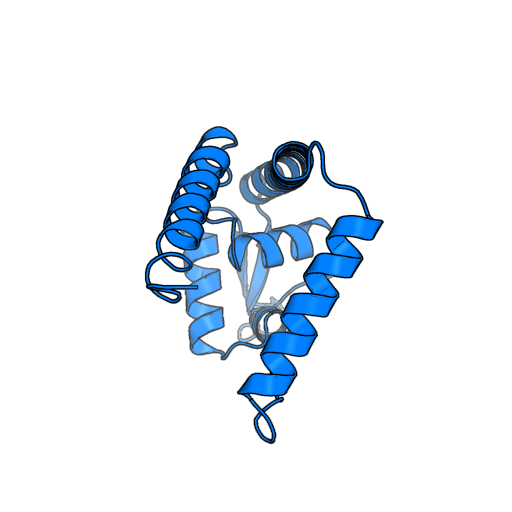33.535 18.989 76.569 1.00 47.03 133 ILE A CA 1
ATOM 1098 C C . ILE A 1 133 ? 35.061 18.833 76.482 1.00 47.73 133 ILE A C 1
ATOM 1099 O O . ILE A 1 133 ? 35.670 17.948 77.141 1.00 48.41 133 ILE A O 1
ATOM 1104 N N . ARG A 1 134 ? 35.647 19.619 75.605 1.00 48.19 134 ARG A N 1
ATOM 1105 C CA . ARG A 1 134 ? 37.082 19.556 75.366 1.00 51.31 134 ARG A CA 1
ATOM 1106 C C . ARG A 1 134 ? 37.782 19.806 76.700 1.00 50.99 134 ARG A C 1
ATOM 1107 O O . ARG A 1 134 ? 38.697 19.068 77.024 1.00 50.49 134 ARG A O 1
ATOM 1115 N N . THR A 1 135 ? 37.341 20.792 77.465 1.00 49.82 135 THR A N 1
ATOM 1116 C CA . THR A 1 135 ? 38.036 21.085 78.729 1.00 50.22 135 THR A CA 1
ATOM 1117 C C . THR A 1 135 ? 37.857 19.910 79.693 1.00 49.48 135 THR A C 1
ATOM 1118 O O . THR A 1 135 ? 38.831 19.565 80.363 1.00 49.03 135 THR A O 1
ATOM 1122 N N . LEU A 1 136 ? 36.659 19.333 79.747 1.00 48.70 136 LEU A N 1
ATOM 1123 C CA . LEU A 1 136 ? 36.357 18.151 80.594 1.00 47.77 136 LEU A CA 1
ATOM 1124 C C . LEU A 1 136 ? 37.288 17.010 80.180 1.00 46.59 136 LEU A C 1
ATOM 1125 O O . LEU A 1 136 ? 37.912 16.407 81.073 1.00 45.20 136 LEU A O 1
ATOM 1130 N N . ALA A 1 137 ? 37.430 16.804 78.878 1.00 46.05 137 ALA A N 1
ATOM 1131 C CA . ALA A 1 137 ? 38.257 15.706 78.323 1.00 50.47 137 ALA A CA 1
ATOM 1132 C C . ALA A 1 137 ? 39.696 15.929 78.765 1.00 51.96 137 ALA A C 1
ATOM 1133 O O . ALA A 1 137 ? 40.315 14.996 79.240 1.00 53.25 137 ALA A O 1
ATOM 1135 N N . LYS A 1 138 ? 40.158 17.156 78.663 1.00 54.53 138 LYS A N 1
ATOM 1136 C CA . LYS A 1 138 ? 41.542 17.524 79.014 1.00 58.76 138 LYS A CA 1
ATOM 1137 C C . LYS A 1 138 ? 41.764 17.363 80.526 1.00 57.56 138 LYS A C 1
ATOM 1138 O O . LYS A 1 138 ? 42.831 16.854 80.885 1.00 57.08 138 LYS A O 1
ATOM 1144 N N . ASN A 1 139 ? 40.823 17.780 81.377 1.00 54.76 139 ASN A N 1
ATOM 1145 C CA . ASN A 1 139 ? 40.982 17.731 82.857 1.00 55.79 139 ASN A CA 1
ATOM 1146 C C . ASN A 1 139 ? 41.027 16.259 83.330 1.00 57.37 139 ASN A C 1
ATOM 1147 O O . ASN A 1 139 ? 41.717 15.982 84.289 1.00 59.85 139 ASN A O 1
ATOM 1152 N N . MET A 1 140 ? 40.317 15.351 82.690 1.00 59.53 140 MET A N 1
ATOM 1153 C CA . MET A 1 140 ? 40.168 13.965 83.199 1.00 64.46 140 MET A CA 1
ATOM 1154 C C . MET A 1 140 ? 40.983 12.990 82.348 1.00 70.10 140 MET A C 1
ATOM 1155 O O . MET A 1 140 ? 40.657 11.783 82.363 1.00 70.35 140 MET A O 1
ATOM 1160 N N . ALA A 1 141 ? 41.997 13.447 81.638 1.00 72.40 141 ALA A N 1
ATOM 1161 C CA . ALA A 1 141 ? 42.788 12.522 80.805 1.00 80.26 141 ALA A CA 1
ATOM 1162 C C . ALA A 1 141 ? 44.257 12.723 81.109 1.00 84.66 141 ALA A C 1
ATOM 1163 O O . ALA A 1 141 ? 45.011 11.745 81.141 1.00 87.69 141 ALA A O 1
ATOM 1165 N N . MET A 1 142 ? 44.624 13.992 81.255 1.00 86.40 142 MET A N 1
ATOM 1166 C CA . MET A 1 142 ? 45.990 14.460 81.582 1.00 92.51 142 MET A CA 1
ATOM 1167 C C . MET A 1 142 ? 46.957 14.021 80.462 1.00 87.31 142 MET A C 1
ATOM 1168 O O . MET A 1 142 ? 46.749 14.439 79.294 1.00 85.31 142 MET A O 1
ATOM 1173 N N . GLU A 1 143 ? 47.975 13.220 80.771 1.00 85.11 143 GLU A N 1
ATOM 1174 C CA . GLU A 1 143 ? 48.997 12.796 79.778 1.00 84.96 143 GLU A CA 1
ATOM 1175 C C . GLU A 1 143 ? 48.343 11.933 78.696 1.00 82.48 143 GLU A C 1
ATOM 1176 O O . GLU A 1 143 ? 48.967 11.707 77.671 1.00 86.61 143 GLU A O 1
ATOM 1182 N N . ASP A 1 144 ? 47.113 11.479 78.880 1.00 77.95 144 ASP A N 1
ATOM 1183 C CA . ASP A 1 144 ? 46.527 10.563 77.872 1.00 76.62 144 ASP A CA 1
ATOM 1184 C C . ASP A 1 144 ? 45.643 11.344 76.925 1.00 72.67 144 ASP A C 1
ATOM 1185 O O . ASP A 1 144 ? 44.875 10.695 76.207 1.00 72.82 144 ASP A O 1
ATOM 1190 N N . PHE A 1 145 ? 45.822 12.661 76.861 1.00 69.21 145 PHE A N 1
ATOM 1191 C CA . PHE A 1 145 ? 45.138 13.496 75.851 1.00 67.67 145 PHE A CA 1
ATOM 1192 C C . PHE A 1 145 ? 45.835 13.203 74.519 1.00 73.32 145 PHE A C 1
ATOM 1193 O O . PHE A 1 145 ? 46.718 13.925 74.078 1.00 76.26 145 PHE A O 1
ATOM 1201 N N . ASP A 1 146 ? 45.524 12.037 73.960 1.00 77.81 146 ASP A N 1
ATOM 1202 C CA . ASP A 1 146 ? 45.837 11.633 72.568 1.00 82.61 146 ASP A CA 1
ATOM 1203 C C . ASP A 1 146 ? 44.541 11.012 72.051 1.00 83.08 146 ASP A C 1
ATOM 1204 O O . ASP A 1 146 ? 44.450 9.776 71.878 1.00 87.51 146 ASP A O 1
ATOM 1209 N N . SER A 1 147 ? 43.553 11.884 71.862 1.00 80.04 147 SER A N 1
ATOM 1210 C CA . SER A 1 147 ? 42.158 11.531 71.549 1.00 79.01 147 SER A CA 1
ATOM 1211 C C . SER A 1 147 ? 41.432 12.786 71.062 1.00 77.55 147 SER A C 1
ATOM 1212 O O . SER A 1 147 ? 40.553 12.650 70.211 1.00 81.24 147 SER A O 1
#

Secondary structure (DSSP, 8-state):
--SHHHHHHHHHHHHHHHHHHHHHHTT-TT-SSHHHHHHHHHHH-TTS-EEHHHHHHHHT--HH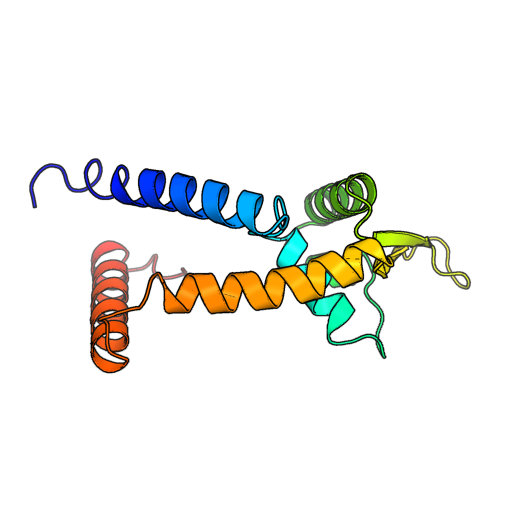HHHHHHHHHHHTTSEEEEE-SS-TTSEEEEE-HHHHHHHHHHHHHHHHHHHHHTTT--HHHHHHHHHHHHHHHHHTTGGG---

CATH classification: 1.10.10.10

Radius of gyration: 19.13 Å; Cα contacts (8 Å, |Δi|>4): 113; chains: 1; bounding box: 37×38×57 Å

InterPro domains:
  IPR000835 MarR-type HTH domain [PF12802] (33-89)
  IPR000835 MarR-type HTH domain [PS50995] (1-138)
  IPR000835 MarR-type HTH domain [SM00347] (24-126)
  IPR023187 Transcriptional regulator MarR-type, conserved site [PS01117] (64-99)
  IPR036388 Winged helix-like DNA-binding domain superfamily [G3DSA:1.10.10.10] (3-138)
  IPR036390 Winged helix DNA-binding domain superfamily [SSF46785] (8-139)
  IPR039422 Transcription regulators MarR/SlyA-like [PTHR33164] (17-139)

Sequence (147 aa):
MENPLQKARRILVNQLEKYLDRYAKEYDVEHLAGPQGHLVMHLYKHPDKDMMSIKDAEEILHISKSVASNLVKRMEKNGFIAIVPSKTDKRVKYLYLTHLGKQKATQFEIFLEKLHSTMMLAGITKEEIRTTKKVIRTLAKNMAMEDFDS

Organism: Streptococcus agalactiae serotype III (strain NEM316) (NCBI:txid211110)